Protein AF-A0A645EYQ7-F1 (afdb_monomer)

Nearest PDB structures (foldseek):
  2jn7-assembly1_A  TM=4.225E-01  e=3.838E+00  Escherichia coli
  5ukk-assembly1_A  TM=4.072E-01  e=8.212E+00  Homo sapiens
  6tmg-assembly1_e  TM=2.116E-01  e=5.614E+00  Toxoplasma gondii GT1

Structure (mmCIF, N/CA/C/O backbone):
data_AF-A0A645EYQ7-F1
#
_entry.id   AF-A0A645EYQ7-F1
#
loop_
_atom_site.group_PDB
_atom_site.id
_atom_site.type_symbol
_atom_site.label_atom_id
_atom_site.label_alt_id
_atom_site.label_comp_id
_atom_site.label_asym_id
_atom_site.label_entity_id
_atom_site.label_seq_id
_atom_site.pdbx_PDB_ins_code
_atom_site.Cartn_x
_atom_site.Cartn_y
_atom_site.Cartn_z
_atom_site.occupancy
_atom_site.B_iso_or_equiv
_atom_site.auth_seq_id
_atom_site.auth_comp_id
_atom_site.auth_asym_id
_atom_site.auth_atom_id
_atom_site.pdbx_PDB_model_num
ATOM 1 N N . MET A 1 1 ? 7.702 -33.054 -23.313 1.00 47.88 1 MET A N 1
ATOM 2 C CA . MET A 1 1 ? 6.808 -32.376 -22.353 1.00 47.88 1 MET A CA 1
ATOM 3 C C . MET A 1 1 ? 6.885 -30.894 -22.667 1.00 47.88 1 MET A C 1
ATOM 5 O O . MET A 1 1 ? 7.650 -30.183 -22.042 1.00 47.88 1 MET A O 1
ATOM 9 N N . GLU A 1 2 ? 6.181 -30.451 -23.701 1.00 60.06 2 GLU A N 1
ATOM 10 C CA . GLU A 1 2 ? 6.009 -29.024 -23.982 1.00 60.06 2 GLU A CA 1
ATOM 11 C C . GLU A 1 2 ? 4.543 -28.729 -23.708 1.00 60.06 2 GLU A C 1
ATOM 13 O O . GLU A 1 2 ? 3.659 -29.396 -24.246 1.00 60.06 2 GLU A O 1
ATOM 18 N N . HIS A 1 3 ? 4.281 -27.859 -22.741 1.00 60.22 3 HIS A N 1
ATOM 19 C CA . HIS A 1 3 ? 2.932 -27.504 -22.318 1.00 60.22 3 HIS A CA 1
ATOM 20 C C . HIS A 1 3 ? 2.773 -25.992 -22.491 1.00 60.22 3 HIS A C 1
ATOM 22 O O . HIS A 1 3 ? 3.224 -25.225 -21.651 1.00 60.22 3 HIS A O 1
ATOM 28 N N . GLY A 1 4 ? 2.141 -25.588 -23.596 1.00 65.69 4 GLY A N 1
ATOM 29 C CA . GLY A 1 4 ? 1.221 -24.445 -23.645 1.00 65.69 4 GLY A CA 1
ATOM 30 C C . GLY A 1 4 ? 1.750 -23.023 -23.432 1.00 65.69 4 GLY A C 1
ATOM 31 O O . GLY A 1 4 ? 0.935 -22.153 -23.149 1.00 65.69 4 GLY A O 1
ATOM 32 N N . VAL A 1 5 ? 3.052 -22.751 -23.550 1.00 71.50 5 VAL A N 1
ATOM 33 C CA . VAL A 1 5 ? 3.557 -21.365 -23.525 1.00 71.50 5 VAL A CA 1
ATOM 34 C C . VAL A 1 5 ? 3.662 -20.846 -24.956 1.00 71.50 5 VAL A C 1
ATOM 36 O O . VAL A 1 5 ? 4.550 -21.257 -25.696 1.00 71.50 5 VAL A O 1
ATOM 39 N N . GLU A 1 6 ? 2.739 -19.964 -25.343 1.00 73.44 6 GLU A N 1
ATOM 40 C CA . GLU A 1 6 ? 2.709 -19.351 -26.681 1.00 73.44 6 GLU A CA 1
ATOM 41 C C . GLU A 1 6 ? 3.737 -18.213 -26.824 1.00 73.44 6 GLU A C 1
ATOM 43 O O . GLU A 1 6 ? 4.336 -18.065 -27.884 1.00 73.44 6 GLU A O 1
ATOM 48 N N . GLU A 1 7 ? 4.019 -17.468 -25.746 1.00 79.94 7 GLU A N 1
ATOM 49 C CA . GLU A 1 7 ? 5.051 -16.424 -25.698 1.00 79.94 7 GLU A CA 1
ATOM 50 C C . GLU A 1 7 ? 5.701 -16.322 -24.308 1.00 79.94 7 GLU A C 1
ATOM 52 O O . GLU A 1 7 ? 5.032 -16.398 -23.275 1.00 79.94 7 GLU A O 1
ATOM 57 N N . MET A 1 8 ? 7.020 -16.097 -24.280 1.00 81.38 8 MET A N 1
ATOM 58 C CA . MET A 1 8 ? 7.773 -15.754 -23.070 1.00 81.38 8 MET A CA 1
ATOM 59 C C . MET A 1 8 ? 8.087 -14.257 -23.065 1.00 81.38 8 MET A C 1
ATOM 61 O O . MET A 1 8 ? 8.842 -13.769 -23.905 1.00 81.38 8 MET A O 1
ATOM 65 N N . MET A 1 9 ? 7.534 -13.524 -22.098 1.00 85.38 9 MET A N 1
ATOM 66 C CA . MET A 1 9 ? 7.916 -12.131 -21.863 1.00 85.38 9 MET A CA 1
ATOM 67 C C . MET A 1 9 ? 9.284 -12.051 -21.160 1.00 85.38 9 MET A C 1
ATOM 69 O O . MET A 1 9 ? 9.626 -12.961 -20.400 1.00 85.38 9 MET A O 1
ATOM 73 N N . PRO A 1 10 ? 10.063 -10.967 -21.358 1.00 87.94 10 PRO A N 1
ATOM 74 C CA . PRO A 1 10 ? 11.272 -10.733 -20.575 1.00 87.94 10 PRO A CA 1
ATOM 75 C C . PRO A 1 10 ? 10.964 -10.679 -19.074 1.00 87.94 10 PRO A C 1
ATOM 77 O O . PRO A 1 10 ? 9.899 -10.203 -18.675 1.00 87.94 10 PRO A O 1
ATOM 80 N N . GLY A 1 11 ? 11.918 -11.117 -18.249 1.00 88.06 11 GLY A N 1
ATOM 81 C CA . GLY A 1 11 ? 11.854 -10.920 -16.802 1.00 88.06 11 GLY A CA 1
ATOM 82 C C . GLY A 1 11 ? 11.716 -9.437 -16.449 1.00 88.06 11 GLY A C 1
ATOM 83 O O . GLY A 1 11 ? 12.178 -8.562 -17.190 1.00 88.06 11 GLY A O 1
ATOM 84 N N . PHE A 1 12 ? 11.078 -9.142 -15.318 1.00 87.25 12 PHE A N 1
ATOM 85 C CA . PHE A 1 12 ? 10.824 -7.762 -14.891 1.00 87.25 12 PHE A CA 1
ATOM 86 C C . PHE A 1 12 ? 12.130 -6.980 -14.665 1.00 87.25 12 PHE A C 1
ATOM 88 O O . PHE A 1 12 ? 12.197 -5.779 -14.914 1.00 87.25 12 PHE A O 1
ATOM 95 N N . GLU A 1 13 ? 13.190 -7.679 -14.260 1.00 85.75 13 GLU A N 1
ATOM 96 C CA . GLU A 1 13 ? 14.553 -7.168 -14.125 1.00 85.75 13 GLU A CA 1
ATOM 97 C C . GLU A 1 13 ? 15.195 -6.763 -15.461 1.00 85.75 13 GLU A C 1
ATOM 99 O O . GLU A 1 13 ? 16.075 -5.905 -15.481 1.00 85.75 13 GLU A O 1
ATOM 104 N N . VAL A 1 14 ? 14.746 -7.353 -16.574 1.00 91.94 14 VAL A N 1
ATOM 105 C CA . VAL A 1 14 ? 15.202 -7.023 -17.934 1.00 91.94 14 VAL A CA 1
ATOM 106 C C . VAL A 1 14 ? 14.342 -5.914 -18.533 1.00 91.94 14 VAL A C 1
ATOM 108 O O . VAL A 1 14 ? 14.859 -5.002 -19.180 1.00 91.94 14 VAL A O 1
ATOM 111 N N . LYS A 1 15 ? 13.023 -5.990 -18.336 1.00 89.56 15 LYS A N 1
ATOM 112 C CA . LYS A 1 15 ? 12.069 -5.003 -18.841 1.00 89.56 15 LYS A CA 1
ATOM 113 C C . LYS A 1 15 ? 10.970 -4.757 -17.813 1.00 89.56 15 LYS A C 1
ATOM 115 O O . LYS A 1 15 ? 10.024 -5.534 -17.700 1.00 89.56 15 LYS A O 1
ATOM 120 N N . ALA A 1 16 ? 11.076 -3.630 -17.116 1.00 87.38 16 ALA A N 1
ATOM 121 C CA . ALA A 1 16 ? 10.036 -3.180 -16.206 1.00 87.38 16 ALA A CA 1
ATOM 122 C C . ALA A 1 16 ? 8.758 -2.821 -16.980 1.00 87.38 16 ALA A C 1
ATOM 124 O O . ALA A 1 16 ? 8.804 -2.220 -18.057 1.00 87.38 16 ALA A O 1
ATOM 125 N N . VAL A 1 17 ? 7.614 -3.178 -16.404 1.00 89.56 17 VAL A N 1
ATOM 126 C CA . VAL A 1 17 ? 6.294 -2.756 -16.880 1.00 89.56 17 VAL A CA 1
ATOM 127 C C . VAL A 1 17 ? 5.824 -1.613 -15.992 1.00 89.56 17 VAL A C 1
ATOM 129 O O . VAL A 1 17 ? 5.875 -1.706 -14.767 1.00 89.56 17 VAL A O 1
ATOM 132 N N . GLU A 1 18 ? 5.380 -0.517 -16.595 1.00 88.69 18 GLU A N 1
ATOM 133 C CA . GLU A 1 18 ? 4.868 0.620 -15.838 1.00 88.69 18 GLU A CA 1
ATOM 134 C C . GLU A 1 18 ? 3.478 0.336 -15.263 1.00 88.69 18 GLU A C 1
ATOM 136 O O . GLU A 1 18 ? 2.664 -0.377 -15.849 1.00 88.69 18 GLU A O 1
ATOM 141 N N . GLY A 1 19 ? 3.193 0.919 -14.098 1.00 88.25 19 GLY A N 1
ATOM 142 C CA . GLY A 1 19 ? 1.859 0.873 -13.501 1.00 88.25 19 GLY A CA 1
ATOM 143 C C . GLY A 1 19 ? 1.439 -0.482 -12.923 1.00 88.25 19 GLY A C 1
ATOM 144 O O . GLY A 1 19 ? 0.277 -0.621 -12.543 1.00 88.25 19 GLY A O 1
ATOM 145 N N . VAL A 1 20 ? 2.348 -1.457 -12.812 1.00 92.12 20 VAL A N 1
ATOM 146 C CA . VAL A 1 20 ? 2.098 -2.740 -12.130 1.00 92.12 20 VAL A CA 1
ATOM 147 C C . VAL A 1 20 ? 2.720 -2.753 -10.727 1.00 92.12 20 VAL A C 1
ATOM 149 O O . VAL A 1 20 ? 3.724 -2.072 -10.496 1.00 92.12 20 VAL A O 1
ATOM 152 N N . PRO A 1 21 ? 2.139 -3.491 -9.763 1.00 94.44 21 PRO A N 1
ATOM 153 C CA . PRO A 1 21 ? 2.726 -3.605 -8.436 1.00 94.44 21 PRO A CA 1
ATOM 154 C C . PRO A 1 21 ? 4.045 -4.380 -8.501 1.00 94.44 21 PRO A C 1
ATOM 156 O O . PRO A 1 21 ? 4.127 -5.436 -9.125 1.00 94.44 21 PRO A O 1
ATOM 159 N N . LEU A 1 22 ? 5.056 -3.879 -7.796 1.00 94.44 22 LEU A N 1
ATOM 160 C CA . LEU A 1 22 ? 6.323 -4.576 -7.572 1.00 94.44 22 LEU A CA 1
ATOM 161 C C . LEU A 1 22 ? 6.145 -5.737 -6.586 1.00 94.44 22 LEU A C 1
ATOM 163 O O . LEU A 1 22 ? 6.813 -6.761 -6.685 1.00 94.44 22 LEU A O 1
ATOM 167 N N . MET A 1 23 ? 5.252 -5.561 -5.608 1.00 94.31 23 MET A N 1
ATOM 168 C CA . MET A 1 23 ? 4.969 -6.543 -4.56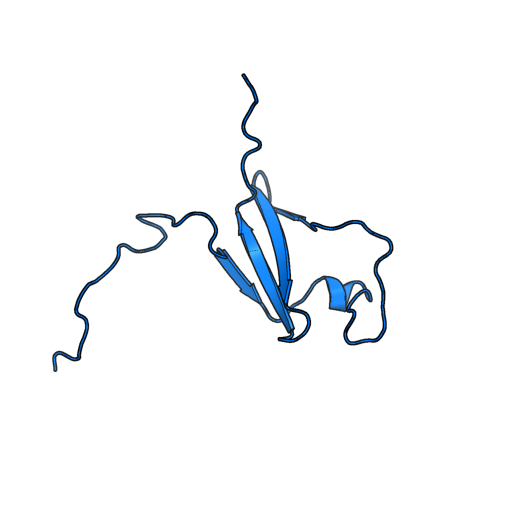6 1.00 94.31 23 MET A CA 1
ATOM 169 C C . MET A 1 23 ? 3.523 -6.420 -4.085 1.00 94.31 23 MET A C 1
ATOM 171 O O . MET A 1 23 ? 2.968 -5.326 -3.991 1.00 94.31 23 MET A O 1
ATOM 175 N N . PHE A 1 24 ? 2.945 -7.551 -3.695 1.00 96.50 24 PHE A N 1
ATOM 176 C CA . PHE A 1 24 ? 1.727 -7.638 -2.895 1.00 96.50 24 PHE A CA 1
ATOM 177 C C . PHE A 1 24 ? 2.045 -8.349 -1.580 1.00 96.50 24 PHE A C 1
ATOM 179 O O . PHE A 1 24 ? 2.774 -9.340 -1.556 1.00 96.50 24 PHE A O 1
ATOM 186 N N . THR A 1 25 ? 1.493 -7.853 -0.477 1.00 96.25 25 THR A N 1
ATOM 187 C CA . THR A 1 25 ? 1.680 -8.449 0.848 1.00 96.25 25 THR A CA 1
ATOM 188 C C . THR A 1 25 ? 0.400 -8.390 1.672 1.00 96.25 25 THR A C 1
ATOM 190 O O . THR A 1 25 ? -0.398 -7.458 1.556 1.00 96.25 25 THR A O 1
ATOM 193 N N . LYS A 1 26 ? 0.209 -9.398 2.530 1.00 95.75 26 LYS A N 1
ATOM 194 C CA . LYS A 1 26 ? -0.864 -9.418 3.538 1.00 95.75 26 LYS A CA 1
ATOM 195 C C . LYS A 1 26 ? -0.491 -8.658 4.809 1.00 95.75 26 LYS A C 1
ATOM 197 O O . LYS A 1 26 ? -1.363 -8.350 5.619 1.00 95.75 26 LYS A O 1
ATOM 202 N N . HIS A 1 27 ? 0.792 -8.349 4.979 1.00 94.31 27 HIS A N 1
ATOM 203 C CA . HIS A 1 27 ? 1.286 -7.523 6.067 1.00 94.31 27 HIS A CA 1
ATOM 204 C C . HIS A 1 27 ? 0.992 -6.051 5.747 1.00 94.31 27 HIS A C 1
ATOM 206 O O . HIS A 1 27 ? 1.711 -5.401 4.993 1.00 94.31 27 HIS A O 1
ATOM 212 N N . CYS A 1 28 ? -0.153 -5.570 6.228 1.00 94.88 28 CYS A N 1
ATOM 213 C CA . CYS A 1 28 ? -0.736 -4.296 5.821 1.00 94.88 28 CYS A CA 1
ATOM 214 C C . CYS A 1 28 ? -0.483 -3.206 6.865 1.00 94.88 28 CYS A C 1
ATOM 216 O O . CYS A 1 28 ? -0.988 -3.298 7.983 1.00 94.88 28 CYS A O 1
ATOM 218 N N . ILE A 1 29 ? 0.176 -2.112 6.472 1.00 95.19 29 ILE A N 1
ATOM 219 C CA . ILE A 1 29 ? 0.487 -1.002 7.388 1.00 95.19 29 ILE A CA 1
ATOM 220 C C . ILE A 1 29 ? -0.769 -0.342 7.981 1.00 95.19 29 ILE A C 1
ATOM 222 O O . ILE A 1 29 ? -0.760 0.098 9.125 1.00 95.19 29 ILE A O 1
ATOM 226 N N . LYS A 1 30 ? -1.902 -0.324 7.254 1.00 94.94 30 LYS A N 1
ATOM 227 C CA . LYS A 1 30 ? -3.177 0.158 7.819 1.00 94.94 30 LYS A CA 1
ATOM 228 C C . LYS A 1 30 ? -3.629 -0.706 8.990 1.00 94.94 30 LYS A C 1
ATOM 230 O O . LYS A 1 30 ? -4.217 -0.177 9.923 1.00 94.94 30 LYS A O 1
ATOM 235 N N . TYR A 1 31 ? -3.398 -2.015 8.944 1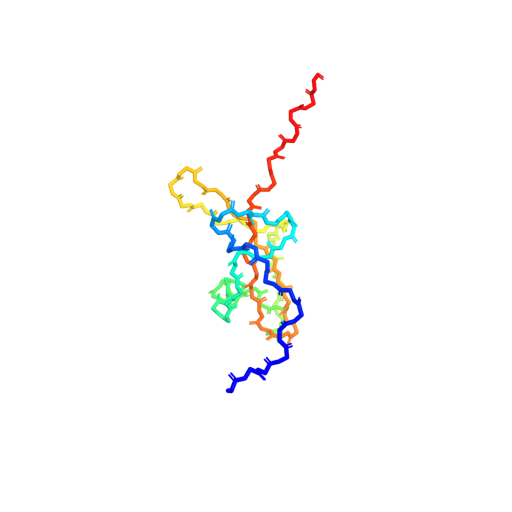.00 95.19 31 TYR A N 1
ATOM 236 C CA . TYR A 1 31 ? -3.715 -2.890 10.068 1.00 95.19 31 TYR A CA 1
ATOM 237 C C . TYR A 1 31 ? -2.788 -2.612 11.251 1.00 95.19 31 TYR A C 1
ATOM 239 O O . TYR A 1 31 ? -3.277 -2.367 12.349 1.00 95.19 31 TYR A O 1
ATOM 247 N N . GLU A 1 32 ? -1.478 -2.544 11.009 1.00 94.75 32 GLU A N 1
ATOM 248 C CA . GLU A 1 32 ? -0.485 -2.295 12.063 1.00 94.75 32 GLU A CA 1
ATOM 249 C C . GLU A 1 32 ? -0.676 -0.954 12.774 1.00 94.75 32 GLU A C 1
ATOM 251 O O . GLU A 1 32 ? -0.502 -0.864 13.985 1.00 94.75 32 GLU A O 1
ATOM 256 N N . MET A 1 33 ? -1.081 0.082 12.037 1.00 94.38 33 MET A N 1
ATOM 257 C CA . MET A 1 33 ? -1.330 1.417 12.589 1.00 94.38 33 MET A CA 1
ATOM 258 C C . MET A 1 33 ? -2.747 1.584 13.166 1.00 94.38 33 MET A C 1
ATOM 260 O O . MET A 1 33 ? -3.115 2.674 13.599 1.00 94.38 33 MET A O 1
ATOM 264 N N . GLY A 1 34 ? -3.580 0.534 13.158 1.00 93.81 34 GLY A N 1
ATOM 265 C CA . GLY A 1 34 ? -4.953 0.601 13.672 1.00 93.81 34 GLY A CA 1
ATOM 266 C C . GLY A 1 34 ? -5.920 1.411 12.797 1.00 93.81 34 GLY A C 1
ATOM 267 O O . GLY A 1 34 ? -6.934 1.907 13.284 1.00 93.81 34 GLY A O 1
ATOM 268 N N . TRP A 1 35 ? -5.631 1.546 11.503 1.00 95.44 35 TRP A N 1
ATOM 269 C CA . TRP A 1 35 ? -6.413 2.298 10.511 1.00 95.44 35 TRP A CA 1
ATOM 270 C C . TRP A 1 35 ? -7.151 1.41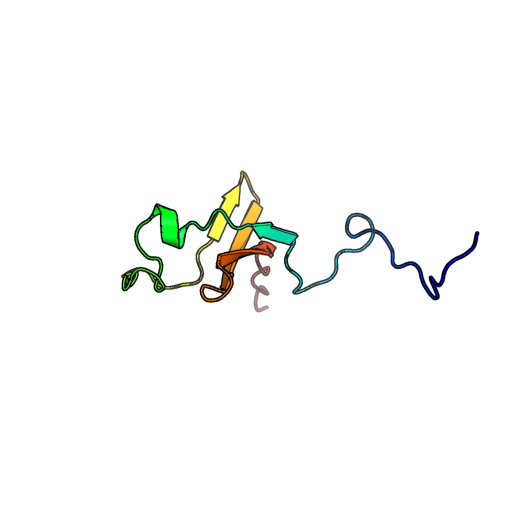8 9.498 1.00 95.44 35 TRP A C 1
ATOM 272 O O . TRP A 1 35 ? -7.720 1.929 8.533 1.00 95.44 35 TRP A O 1
ATOM 282 N N . CYS A 1 36 ? -7.121 0.097 9.667 1.00 94.12 36 CYS A N 1
ATOM 283 C CA . CYS A 1 36 ? -7.745 -0.825 8.729 1.00 94.12 36 CYS A CA 1
ATOM 284 C C . CYS A 1 36 ? -9.276 -0.638 8.715 1.00 94.12 36 CYS A C 1
ATOM 286 O O . CYS A 1 36 ? -9.928 -0.887 9.731 1.00 94.12 36 CYS A O 1
ATOM 288 N N . PRO A 1 37 ? -9.886 -0.276 7.570 1.00 93.00 37 PRO A N 1
ATOM 289 C CA . PRO A 1 37 ? -11.329 -0.054 7.495 1.00 93.00 37 PRO A CA 1
ATOM 290 C C . PRO A 1 37 ? -12.155 -1.328 7.693 1.00 93.00 37 PRO A C 1
ATOM 292 O O . PRO A 1 37 ? -13.317 -1.235 8.078 1.00 93.00 37 PRO A O 1
ATOM 295 N N . ARG A 1 38 ? -11.571 -2.522 7.501 1.00 94.00 38 ARG A N 1
ATOM 296 C CA . ARG A 1 38 ? -12.246 -3.781 7.863 1.00 94.00 38 ARG A CA 1
ATOM 297 C C . ARG A 1 38 ? -12.466 -3.937 9.367 1.00 94.00 38 ARG A C 1
ATOM 299 O O . ARG A 1 38 ? -13.415 -4.605 9.749 1.00 94.00 38 ARG A O 1
ATOM 306 N N . GLU A 1 39 ? -11.660 -3.273 10.191 1.00 94.00 39 GLU A N 1
ATOM 307 C CA . GLU A 1 39 ? -11.800 -3.261 11.654 1.00 94.00 39 GLU A CA 1
ATOM 308 C C . GLU A 1 39 ? -12.731 -2.128 12.137 1.00 94.00 39 GLU A C 1
ATOM 310 O O . GLU A 1 39 ? -12.734 -1.768 13.315 1.00 94.00 39 GLU A O 1
ATOM 315 N N . GLY A 1 40 ? -13.475 -1.486 11.224 1.00 93.12 40 GLY A N 1
ATOM 316 C CA . GLY A 1 40 ? -14.318 -0.324 11.529 1.00 93.12 40 GLY A CA 1
ATOM 317 C C . GLY A 1 40 ? -13.525 0.947 11.854 1.00 93.12 40 GLY A C 1
ATOM 318 O O . GLY A 1 40 ? -14.065 1.883 12.443 1.00 93.12 40 GLY A O 1
ATOM 319 N N . LYS A 1 41 ? -12.234 0.984 11.505 1.00 91.94 41 LYS A N 1
ATOM 320 C CA . LYS A 1 41 ? -11.340 2.117 11.765 1.00 91.94 41 LYS A CA 1
ATOM 321 C C . LYS A 1 41 ? -11.265 3.057 10.566 1.00 91.94 41 LYS A C 1
ATOM 323 O O . LYS A 1 41 ? -11.537 2.677 9.430 1.00 91.94 41 LYS A O 1
ATOM 328 N N . LYS A 1 42 ? -10.853 4.297 10.816 1.00 83.94 42 LYS A N 1
ATOM 329 C CA . LYS A 1 42 ? -10.601 5.299 9.780 1.00 83.94 42 LYS A CA 1
ATOM 330 C C . LYS A 1 42 ? -9.299 6.019 10.105 1.00 83.94 42 LYS A C 1
ATOM 332 O O . LYS A 1 42 ? -9.094 6.405 11.250 1.00 83.94 42 LYS A O 1
ATOM 337 N N . SER A 1 43 ? -8.427 6.174 9.111 1.00 86.50 43 SER A N 1
ATOM 338 C CA . SER A 1 43 ? -7.234 7.008 9.265 1.00 86.50 43 SER A CA 1
ATOM 339 C C . SER A 1 43 ? -7.613 8.487 9.216 1.00 86.50 43 SER A C 1
ATOM 341 O O . SER A 1 43 ? -8.472 8.884 8.426 1.00 86.50 43 SER A O 1
ATOM 343 N N . GLU A 1 44 ? -6.939 9.301 10.022 1.00 86.88 44 GLU A N 1
ATOM 344 C CA . GLU A 1 44 ? -6.961 10.765 9.900 1.00 86.88 44 GLU A CA 1
ATOM 345 C C . GLU A 1 44 ? -5.949 11.268 8.854 1.00 86.88 44 GLU A C 1
ATOM 347 O O . GLU A 1 44 ? -6.016 12.414 8.409 1.00 86.88 44 GLU A O 1
ATOM 352 N N . MET A 1 45 ? -5.032 10.397 8.420 1.00 88.12 45 MET A N 1
ATOM 353 C CA . MET A 1 45 ? -4.007 10.704 7.429 1.00 88.12 45 MET A CA 1
ATOM 354 C C . MET A 1 45 ? -4.581 10.640 6.013 1.00 88.12 45 MET A C 1
ATOM 356 O O . MET A 1 45 ? -5.380 9.763 5.679 1.00 88.12 45 MET A O 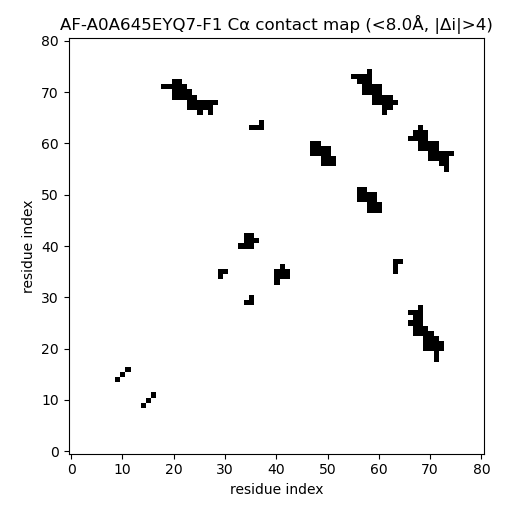1
ATOM 360 N N . LYS A 1 46 ? -4.129 11.551 5.148 1.00 89.31 46 LYS A N 1
ATOM 361 C CA . LYS A 1 46 ? -4.477 11.531 3.724 1.00 89.31 46 LYS A CA 1
ATOM 362 C C . LYS A 1 46 ? -3.583 10.544 2.974 1.00 89.31 46 LYS A C 1
ATOM 364 O O . LYS A 1 46 ? -2.365 10.577 3.108 1.00 89.31 46 LYS A O 1
ATOM 369 N N . GLU A 1 47 ? -4.206 9.690 2.173 1.00 90.12 47 GLU A N 1
ATOM 370 C CA . GLU A 1 47 ? -3.529 8.815 1.212 1.00 90.12 47 GLU A CA 1
ATOM 371 C C . GLU A 1 47 ? -3.044 9.609 -0.023 1.00 90.12 47 GLU A C 1
ATOM 373 O O . GLU A 1 47 ? -3.602 10.674 -0.310 1.00 90.12 47 GLU A O 1
ATOM 378 N N . PRO A 1 48 ? -2.030 9.115 -0.768 1.00 93.06 48 PRO A N 1
ATOM 379 C CA . PRO A 1 48 ? -1.386 7.801 -0.639 1.00 93.06 48 PRO A CA 1
ATOM 380 C C . PRO A 1 48 ? -0.335 7.730 0.475 1.00 93.06 48 PRO A C 1
ATOM 382 O O . PRO A 1 48 ? 0.352 8.707 0.772 1.00 93.06 48 PRO A O 1
ATOM 385 N N . PHE A 1 49 ? -0.182 6.542 1.063 1.00 94.31 49 PHE A N 1
ATOM 386 C CA . PHE A 1 49 ? 0.954 6.241 1.938 1.00 94.31 49 PHE A CA 1
ATOM 387 C C . PHE A 1 49 ? 2.164 5.850 1.098 1.00 94.31 49 PHE A C 1
ATOM 389 O O . PHE A 1 49 ? 2.013 5.293 0.010 1.00 94.31 49 PHE A O 1
ATOM 396 N N . ARG A 1 50 ? 3.364 6.140 1.603 1.00 95.31 50 ARG A N 1
ATOM 397 C CA . ARG A 1 50 ? 4.617 5.816 0.922 1.00 95.31 50 ARG A CA 1
ATOM 398 C C . ARG A 1 50 ? 5.594 5.126 1.863 1.00 95.31 50 ARG A C 1
ATOM 400 O O . ARG A 1 50 ? 5.638 5.456 3.047 1.00 95.31 50 ARG A O 1
ATOM 407 N N . LEU A 1 51 ? 6.364 4.179 1.335 1.00 94.25 51 LEU A N 1
ATOM 408 C CA . LEU A 1 51 ? 7.539 3.627 2.012 1.00 94.25 51 LEU A CA 1
ATOM 409 C C . LEU A 1 51 ? 8.785 4.289 1.447 1.00 94.25 51 LEU A C 1
ATOM 411 O O . LEU A 1 51 ? 8.904 4.445 0.235 1.00 94.25 51 LEU A O 1
ATOM 415 N N . LYS A 1 52 ? 9.731 4.612 2.323 1.00 95.06 52 LYS A N 1
ATOM 416 C CA . LYS A 1 52 ? 11.061 5.065 1.933 1.00 95.06 52 LYS A CA 1
ATOM 417 C C . LYS A 1 52 ? 12.088 4.034 2.378 1.00 95.06 52 LYS A C 1
ATOM 419 O O . LYS A 1 52 ? 12.108 3.656 3.547 1.00 95.06 52 LYS A O 1
ATOM 424 N N . ASN A 1 53 ? 12.925 3.590 1.450 1.00 92.44 53 ASN A N 1
ATOM 425 C CA . ASN A 1 53 ? 14.057 2.711 1.716 1.00 92.44 53 ASN A CA 1
ATOM 426 C C . ASN A 1 53 ? 15.293 3.298 1.027 1.00 92.44 53 ASN A C 1
ATOM 428 O O . ASN A 1 53 ? 15.384 3.280 -0.199 1.00 92.44 53 ASN A O 1
ATOM 432 N N . ASN A 1 54 ? 16.224 3.845 1.812 1.00 94.12 54 ASN A N 1
ATOM 433 C CA . ASN A 1 54 ? 17.341 4.654 1.313 1.00 94.12 54 ASN A CA 1
ATOM 434 C C . ASN A 1 54 ? 16.843 5.795 0.399 1.00 94.12 54 ASN A C 1
ATOM 436 O O . ASN A 1 54 ? 16.006 6.602 0.815 1.00 94.12 54 ASN A O 1
ATOM 440 N N . ASP A 1 55 ? 17.329 5.836 -0.842 1.00 92.88 55 ASP A N 1
ATOM 441 C CA . ASP A 1 55 ? 16.968 6.832 -1.857 1.00 92.88 55 ASP A CA 1
ATOM 442 C C . ASP A 1 55 ? 15.742 6.433 -2.690 1.00 92.88 55 ASP A C 1
ATOM 444 O O . ASP A 1 55 ? 15.344 7.156 -3.602 1.00 92.88 55 ASP A O 1
ATOM 448 N N . GLN A 1 56 ? 15.126 5.287 -2.390 1.00 91.88 56 GLN A N 1
ATOM 449 C CA . GLN A 1 56 ? 13.945 4.805 -3.095 1.00 91.88 56 GLN A CA 1
ATOM 450 C C . GLN A 1 56 ? 12.677 5.114 -2.306 1.00 91.88 56 GLN A C 1
ATOM 452 O O . GLN A 1 56 ? 12.596 4.892 -1.095 1.00 91.88 56 GLN A O 1
ATOM 457 N N . GLU A 1 57 ? 11.664 5.582 -3.024 1.00 95.56 57 GLU A N 1
ATOM 458 C CA . GLU A 1 57 ? 10.317 5.774 -2.509 1.00 95.56 57 GLU A CA 1
ATOM 45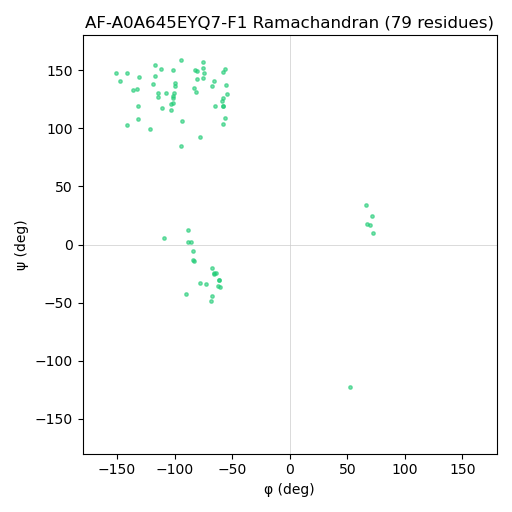9 C C . GLU A 1 57 ? 9.339 4.873 -3.267 1.00 95.56 57 GLU A C 1
ATOM 461 O O . GLU A 1 57 ? 9.487 4.623 -4.467 1.00 95.56 57 GLU A O 1
ATOM 466 N N . TYR A 1 58 ? 8.334 4.382 -2.552 1.00 95.44 58 TYR A N 1
ATOM 467 C CA . TYR A 1 58 ? 7.332 3.464 -3.067 1.00 95.44 58 TYR A CA 1
ATOM 468 C C . TYR A 1 58 ? 5.941 3.934 -2.672 1.00 95.44 58 TYR A C 1
ATOM 470 O O . TYR A 1 58 ? 5.709 4.262 -1.509 1.00 95.44 58 TYR A O 1
ATOM 478 N N . GLU A 1 59 ? 5.002 3.931 -3.613 1.00 96.06 59 GLU A N 1
ATOM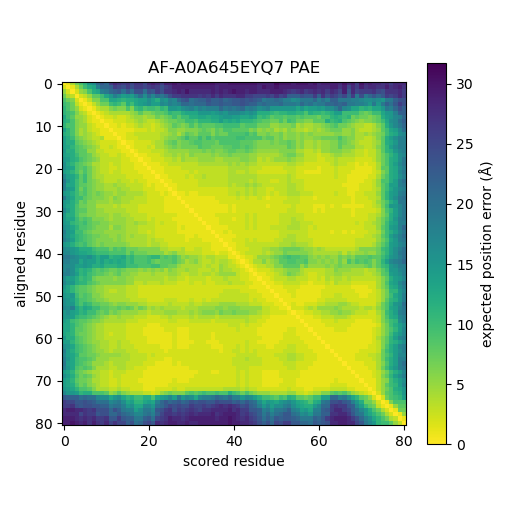 479 C CA . GLU A 1 59 ? 3.594 4.216 -3.334 1.00 96.06 59 GLU A CA 1
ATOM 480 C C . GLU A 1 59 ? 2.885 2.954 -2.833 1.00 96.06 59 GLU A C 1
ATOM 482 O O . GLU A 1 59 ? 3.033 1.871 -3.402 1.00 96.06 59 GLU A O 1
ATOM 487 N N . LEU A 1 60 ? 2.086 3.096 -1.777 1.00 96.50 60 LEU A N 1
ATOM 488 C CA . LEU A 1 60 ? 1.252 2.027 -1.246 1.00 96.50 60 LEU A CA 1
ATOM 489 C C . LEU A 1 60 ? -0.195 2.195 -1.699 1.00 96.50 60 LEU A C 1
ATOM 491 O O . LEU A 1 60 ? -0.822 3.232 -1.464 1.00 96.50 60 LEU A O 1
ATOM 495 N N . ARG A 1 61 ? -0.752 1.127 -2.269 1.00 95.94 61 ARG A N 1
ATOM 496 C CA . ARG A 1 61 ? -2.187 0.989 -2.547 1.00 95.94 61 ARG A CA 1
ATOM 497 C C . ARG A 1 61 ? -2.760 -0.170 -1.747 1.00 95.94 61 ARG A C 1
ATOM 499 O O . ARG A 1 6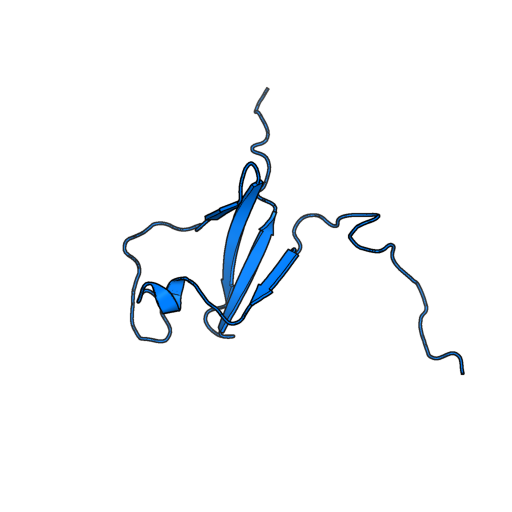1 ? -2.045 -1.094 -1.372 1.00 95.94 61 ARG A O 1
ATOM 506 N N . PHE A 1 62 ? -4.057 -0.117 -1.469 1.00 96.00 62 PHE A N 1
ATOM 507 C CA . PHE A 1 62 ? -4.697 -1.056 -0.552 1.00 96.00 62 PHE A CA 1
ATOM 508 C C . PHE A 1 62 ? -5.977 -1.631 -1.147 1.00 96.00 62 PHE A C 1
ATOM 510 O O . PHE A 1 62 ? -6.952 -0.904 -1.334 1.00 96.00 62 PHE A O 1
ATOM 517 N N . ASP A 1 63 ? -6.017 -2.950 -1.324 1.00 95.81 63 ASP A N 1
ATOM 518 C CA . ASP A 1 63 ? -7.269 -3.694 -1.452 1.00 95.81 63 ASP A CA 1
ATOM 519 C C . ASP A 1 63 ? -7.649 -4.231 -0.066 1.00 95.81 63 ASP A C 1
ATOM 521 O O . ASP A 1 63 ? -7.341 -5.359 0.336 1.00 95.81 63 ASP A O 1
ATOM 525 N N . CYS A 1 64 ? -8.328 -3.379 0.706 1.00 93.81 64 CYS A N 1
ATOM 526 C CA . CYS A 1 64 ? -8.753 -3.734 2.057 1.00 93.81 64 CYS A CA 1
ATOM 527 C C . CYS A 1 64 ? -9.767 -4.885 2.059 1.00 93.81 64 CYS A C 1
ATOM 529 O O . CYS A 1 64 ? -9.842 -5.599 3.054 1.00 93.81 64 CYS A O 1
ATOM 531 N N . LYS A 1 65 ? -10.519 -5.112 0.969 1.00 93.75 65 LYS A N 1
ATOM 532 C CA . LYS A 1 65 ? -11.440 -6.255 0.878 1.00 93.75 65 LYS A CA 1
ATOM 533 C C . LYS A 1 65 ? -10.644 -7.559 0.843 1.00 93.75 65 LYS A C 1
ATOM 535 O O . LYS A 1 65 ? -10.959 -8.466 1.613 1.00 93.75 65 LYS A O 1
ATOM 540 N N . LYS A 1 66 ? -9.566 -7.615 0.052 1.00 95.94 66 LYS A N 1
ATOM 541 C CA . LYS A 1 66 ? -8.693 -8.799 -0.078 1.00 95.94 66 LYS A CA 1
ATOM 542 C C . LYS A 1 66 ? -7.606 -8.942 0.988 1.00 95.94 66 LYS A C 1
ATOM 544 O O . LYS A 1 66 ? -6.984 -9.994 1.059 1.00 95.94 66 LYS A O 1
ATOM 549 N N . CYS A 1 67 ? -7.425 -7.963 1.878 1.00 95.62 67 CYS A N 1
ATOM 550 C CA . CYS A 1 67 ? -6.289 -7.915 2.816 1.00 95.62 67 CYS A CA 1
ATOM 551 C C . CYS A 1 67 ? -4.940 -7.718 2.115 1.00 95.62 67 CYS A C 1
ATOM 553 O O . CYS A 1 67 ? -3.936 -8.264 2.565 1.00 95.62 67 CYS A O 1
ATOM 555 N N . GLU A 1 68 ? -4.902 -6.975 1.017 1.00 97.62 68 GLU A N 1
ATOM 556 C CA . GLU A 1 68 ? -3.675 -6.811 0.244 1.00 97.62 68 GLU A CA 1
ATOM 557 C C . GLU A 1 68 ? -3.195 -5.365 0.296 1.00 97.62 68 GLU A C 1
ATOM 559 O O . GLU A 1 68 ? -3.950 -4.421 0.045 1.00 97.62 68 GLU A O 1
ATOM 564 N N . MET A 1 69 ? -1.916 -5.205 0.619 1.00 97.75 69 MET A N 1
ATOM 565 C CA . MET A 1 69 ? -1.155 -3.989 0.385 1.00 97.75 69 MET A CA 1
ATOM 566 C C . MET A 1 69 ? -0.287 -4.212 -0.850 1.00 97.75 69 MET A C 1
ATOM 568 O O . MET A 1 69 ? 0.451 -5.195 -0.929 1.00 97.75 69 MET A O 1
ATOM 572 N N . HIS A 1 70 ? -0.399 -3.316 -1.819 1.00 97.75 70 HIS A N 1
ATOM 573 C CA . HIS A 1 70 ? 0.344 -3.345 -3.070 1.00 97.75 70 HIS A CA 1
ATOM 574 C C . HIS A 1 70 ? 1.393 -2.237 -3.048 1.00 97.75 70 HIS A C 1
ATOM 576 O O . HIS A 1 70 ? 1.076 -1.087 -2.742 1.00 97.75 70 HIS A O 1
ATOM 582 N N . VAL A 1 71 ? 2.630 -2.593 -3.373 1.00 96.56 71 VAL A N 1
ATOM 583 C CA . VAL A 1 71 ? 3.778 -1.688 -3.416 1.00 96.56 71 VAL A CA 1
ATOM 584 C C . VAL A 1 71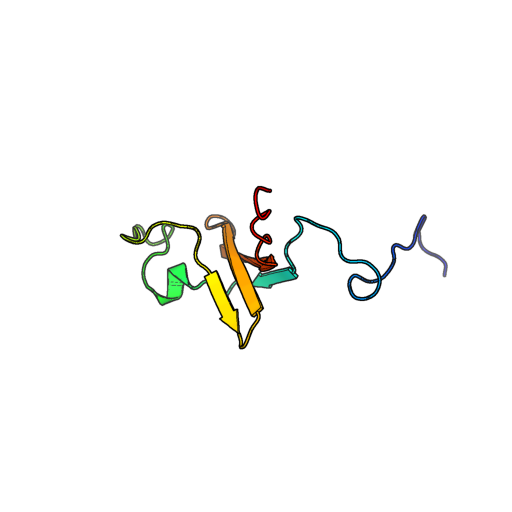 ? 4.069 -1.358 -4.872 1.00 96.56 71 VAL A C 1
ATOM 586 O O . VAL A 1 71 ? 4.331 -2.258 -5.669 1.00 96.56 71 VAL A O 1
ATOM 589 N N . PHE A 1 72 ? 4.028 -0.079 -5.219 1.00 95.62 72 PHE A N 1
ATOM 590 C CA . PHE A 1 72 ? 4.341 0.431 -6.550 1.00 95.62 72 PHE A CA 1
ATOM 591 C C . PHE A 1 72 ? 5.635 1.238 -6.505 1.00 95.62 72 PHE A C 1
ATOM 593 O O . PHE A 1 72 ? 5.949 1.860 -5.489 1.00 95.62 72 PHE A O 1
ATOM 600 N N . ALA A 1 73 ? 6.367 1.270 -7.619 1.00 92.56 73 ALA A N 1
ATOM 601 C CA . ALA A 1 73 ? 7.407 2.278 -7.804 1.00 92.56 73 ALA A CA 1
ATOM 602 C C . ALA A 1 73 ? 6.785 3.674 -7.631 1.00 92.56 73 ALA A C 1
ATOM 604 O O . ALA A 1 73 ? 5.675 3.911 -8.120 1.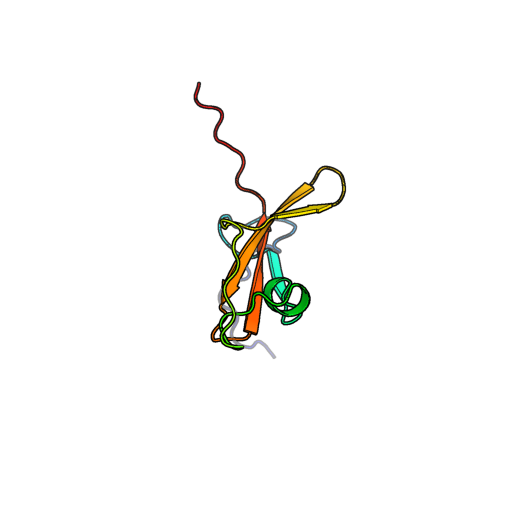00 92.56 73 ALA A O 1
ATOM 605 N N . ALA A 1 74 ? 7.463 4.589 -6.932 1.00 85.94 74 ALA A N 1
ATOM 606 C CA . ALA A 1 74 ? 7.013 5.975 -6.912 1.00 85.94 74 ALA A CA 1
ATOM 607 C C . ALA A 1 74 ? 6.971 6.501 -8.353 1.00 85.94 74 ALA A C 1
ATOM 609 O O . ALA A 1 74 ? 7.957 6.414 -9.086 1.00 85.94 74 ALA A O 1
ATOM 610 N N . SER A 1 75 ? 5.827 7.044 -8.770 1.00 70.06 75 SER A N 1
ATOM 611 C CA . SER A 1 75 ? 5.760 7.801 -10.015 1.00 70.06 75 SER A CA 1
ATOM 612 C C . SER A 1 75 ? 6.743 8.961 -9.907 1.00 70.06 75 SER A C 1
ATOM 614 O O . SER A 1 75 ? 6.629 9.765 -8.976 1.00 70.06 75 SER A O 1
ATOM 616 N N . THR A 1 76 ? 7.691 9.071 -10.836 1.00 51.38 76 THR A N 1
ATOM 617 C CA . THR A 1 76 ? 8.493 10.288 -10.960 1.00 51.38 76 THR A CA 1
ATOM 618 C C . THR A 1 76 ? 7.512 11.456 -11.103 1.00 51.38 76 THR A C 1
ATOM 620 O O . THR A 1 76 ? 6.595 11.359 -11.925 1.00 51.38 76 THR A O 1
ATOM 623 N N . PRO A 1 77 ? 7.631 12.551 -10.329 1.00 44.50 77 PRO A N 1
ATOM 624 C CA . PRO A 1 77 ? 6.951 13.768 -10.719 1.00 44.50 77 PRO A CA 1
ATOM 625 C C . PRO A 1 77 ? 7.484 14.096 -12.111 1.00 44.50 77 PRO A C 1
ATOM 627 O O . PRO A 1 77 ? 8.693 14.259 -12.280 1.00 44.50 77 PRO A O 1
ATOM 630 N N . VAL A 1 78 ? 6.611 14.146 -13.115 1.00 44.22 78 VAL A N 1
ATOM 631 C CA . VAL A 1 78 ? 6.957 14.818 -14.364 1.00 44.22 78 VAL A CA 1
ATOM 632 C C . VAL A 1 78 ? 7.335 16.231 -13.937 1.00 44.22 78 VAL A C 1
ATOM 634 O O . VAL A 1 78 ? 6.487 16.979 -13.448 1.00 44.22 78 VAL A O 1
ATOM 637 N N . ALA A 1 79 ? 8.625 16.560 -14.010 1.00 39.69 79 ALA A N 1
ATOM 638 C CA . ALA A 1 79 ? 9.065 17.937 -13.934 1.00 39.69 79 ALA A CA 1
ATOM 639 C C . ALA A 1 79 ? 8.345 18.642 -15.083 1.00 39.69 79 ALA A C 1
ATOM 641 O O . ALA A 1 79 ? 8.656 18.409 -16.250 1.00 39.69 79 ALA A O 1
ATOM 642 N N . ASN A 1 80 ? 7.300 19.400 -14.754 1.00 39.53 80 ASN A N 1
ATOM 643 C CA . ASN A 1 80 ? 6.686 20.302 -15.710 1.00 39.53 80 ASN A CA 1
ATOM 644 C C . ASN A 1 80 ? 7.801 21.252 -16.158 1.00 39.53 80 ASN A C 1
ATOM 646 O O . ASN A 1 80 ? 8.439 21.876 -15.307 1.00 39.53 80 ASN A O 1
ATOM 650 N N . GLY A 1 81 ? 8.085 21.233 -17.461 1.00 36.03 81 GLY A N 1
ATOM 651 C CA . GLY A 1 81 ? 9.052 22.123 -18.099 1.00 36.03 81 GLY A CA 1
ATOM 652 C C . GLY A 1 81 ? 8.679 23.592 -17.985 1.00 36.03 81 GLY A C 1
ATOM 653 O O . GLY A 1 81 ? 7.519 23.897 -17.623 1.00 36.03 81 GLY A O 1
#

pLDDT: mean 86.35, std 15.42, range [36.03, 97.75]

Organism: NCBI:txid1076179

Secondary structure (DSSP, 8-state):
-----S--PPPTTTSPPTTS-SEEES--HHHHTT--GGGT---SSPSPEEEEETTEEEEEEEETTTTEEEEEEPPPP----

Mean predicted aligned error: 7.49 Å

Foldseek 3Di:
DDDDDPDDDDDCVVPPDPPAFPDKDLPDVCVVVVDQVVVVHHDPDDDFDWDDDPPFIWTWDDPSVVSIITTHGPDDPPPPD

Solvent-accessible surface area (backbone atoms only — not comparable to full-atom values): 5372 Å² total; per-residue (Å²): 141,84,80,90,75,91,75,85,77,74,54,60,93,80,48,74,69,84,97,51,67,79,43,75,37,69,82,35,67,44,55,79,73,63,28,29,59,86,78,76,31,72,63,92,69,78,79,74,51,70,51,74,58,90,96,45,53,27,37,46,46,72,44,68,90,80,49,35,28,32,36,26,73,48,76,74,75,77,77,78,128

Radius of gyration: 16.89 Å; Cα contacts (8 Å, |Δi|>4): 91; chains: 1; bounding box: 32×54×40 Å

Sequence (81 aa):
MEHGVEEMMPGFEVKAVEGVPLMFTKHCIKYEMGWCPREGKKSEMKEPFRLKNNDQEYELRFDCKKCEMHVFAASTPVANG